Protein AF-M1EMV6-F1 (afdb_monomer)

pLDDT: mean 86.14, std 8.1, range [58.91, 95.31]

Nearest PDB structures (foldseek):
  1xf1-assembly1_A  TM=5.277E-01  e=2.281E+00  Streptococcus pyogenes
  7yzx-assembly1_A  TM=4.892E-01  e=3.507E+00  Streptococcus pyogenes
  8bty-assembly1_A  TM=4.752E-01  e=2.540E+00  Streptococcus agalactiae
  8w04-assembly1_B  TM=3.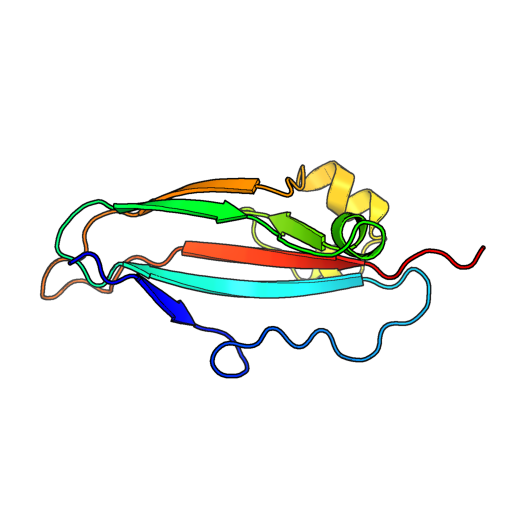575E-01  e=5.390E+00  Bacteroides faecium

Sequence (112 aa):
TPVIEVETEKKDVLDFGDLTYGGWKALPLKLINKTHATVPIRLVINANAIAWRCFTFSKAPIHASLKAAPYADVIAQLAAPSVVNHMMPATYDGQDPEFLIIWVLFHSPKKR

Radius of gyration: 15.52 Å; Cα contacts (8 Å, |Δi|>4): 202; chains: 1; bounding box: 39×29×38 Å

Organism: Mustela putorius furo (NCBI:txid9669)

InterPro domains:
  IPR039103 Centrosomal protein Spd-2/CEP192 [PTHR16029] (1-111)
  IPR054086 Cep192-like, domain 2 [PF22064] (1-111)

Foldseek 3Di:
DWDKDKDFPPVVDDDPDDADAQAKDKGKIKIFGPAQAKDKDKAADDDDPVQLVFKFKFQDDCDPVNNPDRVVVVCVPGVTHRMDIDIQGGDDPPDDTDMGIMMMMGTHHHDD

Structure (mmCIF, N/CA/C/O backbone):
data_AF-M1EMV6-F1
#
_entry.id   AF-M1EMV6-F1
#
loop_
_a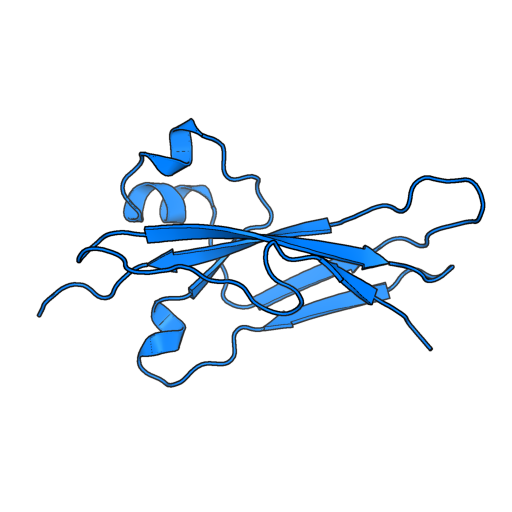tom_site.group_PDB
_atom_site.id
_atom_site.type_symbol
_atom_site.label_atom_id
_atom_site.label_alt_id
_atom_site.label_comp_id
_atom_site.label_asym_id
_atom_site.label_entity_id
_atom_site.label_seq_id
_atom_site.pdbx_PDB_ins_code
_atom_site.Cartn_x
_atom_site.Cartn_y
_atom_site.Cartn_z
_atom_site.occupancy
_atom_site.B_iso_or_equiv
_atom_site.auth_seq_id
_atom_site.auth_comp_id
_atom_site.auth_asym_id
_atom_site.auth_atom_id
_atom_site.pdbx_PDB_model_num
ATOM 1 N N . THR A 1 1 ? -20.930 -3.387 11.049 1.00 67.19 1 THR A N 1
ATOM 2 C CA . THR A 1 1 ? -19.890 -3.929 10.146 1.00 67.19 1 THR A CA 1
ATOM 3 C C . THR A 1 1 ? -18.676 -3.033 10.226 1.00 67.19 1 THR A C 1
ATOM 5 O O . THR A 1 1 ? -18.897 -1.830 10.316 1.00 67.19 1 THR A O 1
ATOM 8 N N . PRO A 1 2 ? -17.435 -3.552 10.261 1.00 84.62 2 PRO A N 1
ATOM 9 C CA . PRO A 1 2 ? -16.268 -2.685 10.226 1.00 84.62 2 PRO A CA 1
ATOM 10 C C . PRO A 1 2 ? -16.222 -1.904 8.903 1.00 84.62 2 PRO A C 1
ATOM 12 O O . PRO A 1 2 ? -16.493 -2.467 7.846 1.00 84.62 2 PRO A O 1
ATOM 15 N N . VAL A 1 3 ? -15.903 -0.614 8.976 1.00 89.62 3 VAL A N 1
ATOM 16 C CA . VAL A 1 3 ? -15.814 0.321 7.853 1.00 89.62 3 VAL A CA 1
ATOM 17 C C . VAL A 1 3 ? -14.418 0.929 7.873 1.00 89.62 3 VAL A C 1
ATOM 19 O O . VAL A 1 3 ? -14.104 1.761 8.724 1.00 89.62 3 VAL A O 1
ATOM 22 N N . ILE A 1 4 ? -13.581 0.478 6.942 1.00 91.69 4 ILE A N 1
ATOM 23 C CA . ILE A 1 4 ? -12.273 1.071 6.678 1.00 91.69 4 ILE A CA 1
ATOM 24 C C . ILE A 1 4 ? -12.389 1.846 5.375 1.00 91.69 4 ILE A C 1
ATOM 26 O O . ILE A 1 4 ? -12.662 1.265 4.326 1.00 91.69 4 ILE A O 1
ATOM 30 N N . GLU A 1 5 ? -12.210 3.155 5.457 1.00 92.94 5 GLU A N 1
ATOM 31 C CA . GLU A 1 5 ? -12.132 4.017 4.287 1.00 92.94 5 GLU A CA 1
ATOM 32 C C . GLU A 1 5 ? -10.706 3.991 3.731 1.00 92.94 5 GLU A C 1
ATOM 34 O O . GLU A 1 5 ? -9.729 3.947 4.485 1.00 92.94 5 GLU A O 1
ATOM 39 N N . VAL A 1 6 ? -10.603 3.986 2.404 1.00 94.38 6 VAL A N 1
ATOM 40 C CA . VAL A 1 6 ? -9.341 3.944 1.670 1.00 94.38 6 VAL A CA 1
ATOM 41 C C . VAL A 1 6 ? -9.249 5.202 0.820 1.00 94.38 6 VAL A C 1
ATOM 43 O O . VAL A 1 6 ? -10.045 5.403 -0.091 1.00 94.38 6 VAL A O 1
ATOM 46 N N . GLU A 1 7 ? -8.268 6.045 1.118 1.00 94.19 7 GLU A N 1
ATOM 47 C CA 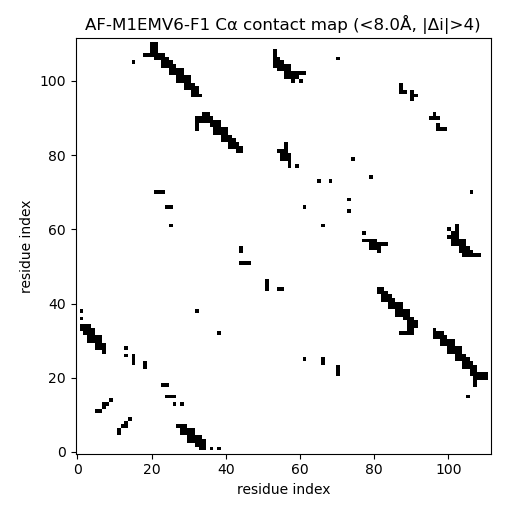. GLU A 1 7 ? -7.980 7.262 0.368 1.00 94.19 7 GLU A CA 1
ATOM 48 C C . GLU A 1 7 ? -6.718 7.075 -0.487 1.00 94.19 7 GLU A C 1
ATOM 50 O O . GLU A 1 7 ? -5.656 6.649 -0.014 1.00 94.19 7 GLU A O 1
ATOM 55 N N . THR A 1 8 ? -6.843 7.434 -1.762 1.00 93.00 8 THR A N 1
ATOM 56 C CA . THR A 1 8 ? -5.798 7.410 -2.794 1.00 93.00 8 THR A CA 1
ATOM 57 C C . THR A 1 8 ? -5.865 8.701 -3.615 1.00 93.00 8 THR A C 1
ATOM 59 O O . THR A 1 8 ? -6.903 9.360 -3.651 1.00 93.00 8 THR A O 1
ATOM 62 N N . GLU A 1 9 ? -4.781 9.072 -4.309 1.00 86.94 9 GLU A N 1
ATOM 63 C CA . GLU A 1 9 ? -4.758 10.285 -5.155 1.00 86.94 9 GLU A CA 1
ATOM 64 C C . GLU A 1 9 ? -5.846 10.269 -6.242 1.00 86.94 9 GLU A C 1
ATOM 66 O O . GLU A 1 9 ? -6.468 11.289 -6.535 1.00 86.94 9 GLU A O 1
ATOM 71 N N . LYS A 1 10 ? -6.090 9.094 -6.831 1.00 89.31 10 LYS A N 1
ATOM 72 C CA . LYS A 1 10 ? -7.216 8.822 -7.727 1.00 89.31 10 LYS A CA 1
ATOM 73 C C . LYS A 1 10 ? -8.111 7.811 -7.036 1.00 89.31 10 LYS A C 1
ATOM 75 O O . LYS A 1 10 ? -7.598 6.789 -6.598 1.00 89.31 10 LYS A O 1
ATOM 80 N N . LYS A 1 11 ? -9.415 8.079 -6.926 1.00 89.38 11 LYS A N 1
ATOM 81 C CA . LYS A 1 11 ? -10.361 7.227 -6.188 1.00 89.38 11 LYS A CA 1
ATOM 82 C C . LYS A 1 11 ? -10.170 5.741 -6.530 1.00 89.38 11 LYS 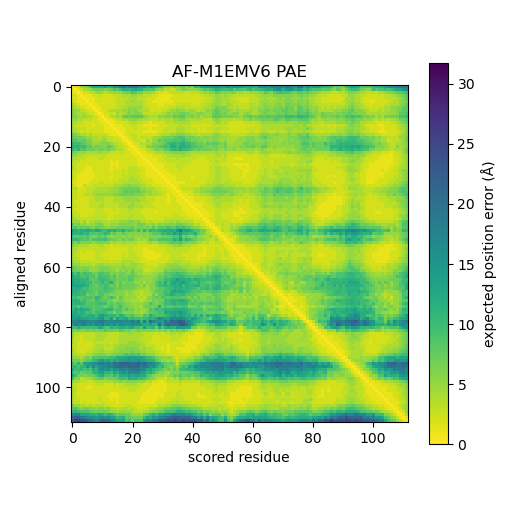A C 1
ATOM 84 O O . LYS A 1 11 ? -10.271 5.365 -7.694 1.00 89.38 11 LYS A O 1
ATOM 89 N N . ASP A 1 12 ? -9.876 4.942 -5.506 1.00 88.44 12 ASP A N 1
ATOM 90 C CA . ASP A 1 12 ? -9.673 3.489 -5.564 1.00 88.44 12 ASP A CA 1
ATOM 91 C C . ASP A 1 12 ? -8.513 3.011 -6.473 1.00 88.44 12 ASP A C 1
ATOM 93 O O . ASP A 1 12 ? -8.411 1.824 -6.782 1.00 88.44 12 ASP A O 1
ATOM 97 N N . VAL A 1 13 ? -7.610 3.907 -6.900 1.00 93.31 13 VAL A N 1
ATOM 98 C CA . VAL A 1 13 ? -6.509 3.603 -7.830 1.00 93.31 13 VAL A CA 1
ATOM 99 C C . VAL A 1 13 ? -5.186 4.232 -7.379 1.00 93.31 13 VAL A C 1
ATOM 101 O O . VAL A 1 13 ? -5.094 5.424 -7.089 1.00 93.31 13 VAL A O 1
ATOM 104 N N . LEU A 1 14 ? -4.118 3.430 -7.415 1.00 94.00 14 LEU A N 1
ATOM 105 C CA . LEU A 1 14 ? -2.734 3.897 -7.317 1.00 94.00 14 LEU A CA 1
ATOM 106 C C . LEU A 1 14 ? -2.084 3.883 -8.701 1.00 94.00 14 LEU A C 1
ATOM 108 O O . LEU A 1 14 ? -1.723 2.828 -9.219 1.00 94.00 14 LEU A O 1
ATOM 112 N N . ASP A 1 15 ? -1.941 5.065 -9.296 1.00 93.56 15 ASP A N 1
ATOM 113 C CA . ASP A 1 15 ? -1.376 5.226 -10.634 1.00 93.56 15 ASP A CA 1
ATOM 114 C C . ASP A 1 15 ? 0.117 5.576 -10.580 1.00 93.56 15 ASP A C 1
ATOM 116 O O . ASP A 1 15 ? 0.540 6.713 -10.322 1.00 93.56 15 ASP A O 1
ATOM 120 N N . PHE A 1 16 ? 0.946 4.568 -10.836 1.00 91.69 16 PHE A N 1
ATOM 121 C CA . PHE A 1 16 ? 2.392 4.742 -10.864 1.00 91.69 16 PHE A CA 1
ATOM 122 C C . PHE A 1 16 ? 2.877 5.477 -12.124 1.00 91.69 16 PHE A C 1
ATOM 124 O O . PHE A 1 16 ? 3.954 6.076 -12.072 1.00 91.69 16 PHE A O 1
ATOM 131 N N . GLY A 1 17 ? 2.055 5.563 -13.173 1.00 91.44 17 GLY A N 1
ATOM 132 C CA . GLY A 1 17 ? 2.418 6.135 -14.465 1.00 91.44 17 GLY A CA 1
ATOM 133 C C . GLY A 1 17 ? 3.535 5.360 -15.165 1.00 91.44 17 GLY A C 1
ATOM 134 O O . GLY A 1 17 ? 3.873 4.234 -14.791 1.00 91.44 17 GLY A O 1
ATOM 135 N N . ASP A 1 18 ? 4.132 5.995 -16.170 1.00 89.50 18 ASP A N 1
ATOM 136 C CA . ASP A 1 18 ? 5.264 5.431 -16.896 1.00 89.50 18 ASP A CA 1
ATOM 137 C C . ASP A 1 18 ? 6.562 5.587 -16.099 1.00 89.50 18 ASP A C 1
ATOM 139 O O . ASP A 1 18 ? 6.935 6.681 -15.669 1.00 89.50 18 ASP A O 1
ATOM 143 N N . LEU A 1 19 ? 7.277 4.477 -15.923 1.00 86.69 19 LEU A N 1
ATOM 144 C CA . LEU A 1 19 ? 8.576 4.437 -15.261 1.00 86.69 19 LEU A CA 1
ATOM 145 C C . LEU A 1 19 ? 9.645 3.945 -16.226 1.00 86.69 19 LEU A C 1
ATOM 147 O O . LEU A 1 19 ? 9.453 2.987 -16.974 1.00 86.69 19 LEU A O 1
ATOM 151 N N . THR A 1 20 ? 10.802 4.598 -16.186 1.00 85.38 20 THR A N 1
ATOM 152 C CA . THR A 1 20 ? 11.983 4.151 -16.921 1.00 85.38 20 THR A CA 1
ATOM 153 C C . THR A 1 20 ? 12.519 2.846 -16.328 1.00 85.38 20 THR A C 1
ATOM 155 O O . THR A 1 20 ? 12.277 2.516 -15.165 1.00 85.38 20 THR A O 1
ATOM 158 N N . TYR A 1 21 ? 13.276 2.083 -17.121 1.00 80.88 21 TYR A N 1
ATOM 159 C CA . TYR A 1 21 ? 13.923 0.860 -16.640 1.00 80.88 21 TYR A CA 1
ATOM 160 C C . TYR A 1 21 ? 14.794 1.137 -15.410 1.00 80.88 21 TYR A C 1
ATOM 162 O O . TYR A 1 21 ? 15.624 2.043 -15.420 1.00 80.88 21 TYR A O 1
ATOM 170 N N . GLY A 1 22 ? 14.618 0.333 -14.357 1.00 78.62 22 GLY A N 1
ATOM 171 C CA . GLY A 1 22 ? 15.302 0.527 -13.072 1.00 78.62 22 GLY A CA 1
ATOM 172 C C . GLY A 1 22 ? 14.767 1.696 -12.235 1.00 78.62 22 GLY A C 1
ATOM 173 O O . GLY A 1 22 ? 15.219 1.883 -11.106 1.00 78.62 22 GLY A O 1
ATOM 174 N N . GLY A 1 23 ? 13.798 2.448 -12.758 1.00 87.06 23 GLY A N 1
ATOM 175 C CA . GLY A 1 23 ? 13.040 3.440 -12.016 1.00 87.06 23 GLY A CA 1
ATOM 176 C C . GLY A 1 23 ? 12.088 2.789 -11.019 1.00 87.06 23 GLY A C 1
ATOM 177 O O . GLY A 1 23 ? 11.676 1.632 -11.152 1.00 87.06 23 GLY A O 1
ATOM 178 N N . TRP A 1 24 ? 11.726 3.560 -10.005 1.00 91.50 24 TRP A N 1
ATOM 179 C CA . TRP A 1 24 ? 10.772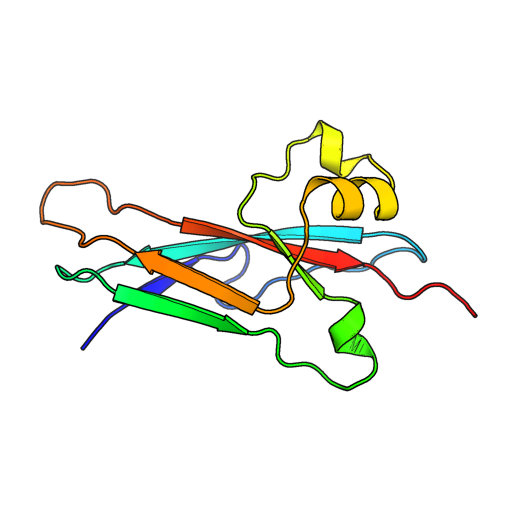 3.162 -8.986 1.00 91.50 24 TRP A CA 1
ATOM 180 C C . TRP A 1 24 ? 9.966 4.380 -8.539 1.00 91.50 24 TRP A C 1
ATOM 182 O O . TRP A 1 24 ? 10.362 5.526 -8.761 1.00 91.50 24 TRP A O 1
ATOM 192 N N . LYS A 1 25 ? 8.818 4.133 -7.920 1.00 92.06 25 LYS A N 1
ATOM 193 C CA . LYS A 1 25 ? 7.942 5.170 -7.375 1.00 92.06 25 LYS A CA 1
ATOM 194 C C . LYS A 1 25 ? 7.214 4.618 -6.161 1.00 92.06 25 LYS A C 1
ATOM 196 O O . LYS A 1 25 ? 6.913 3.429 -6.098 1.00 92.06 25 LYS A O 1
ATOM 201 N N . ALA A 1 26 ? 6.923 5.486 -5.201 1.00 92.69 26 ALA A N 1
ATOM 202 C CA . ALA A 1 26 ? 6.106 5.158 -4.044 1.00 92.69 26 ALA A CA 1
ATOM 203 C C . ALA A 1 26 ? 4.891 6.074 -3.986 1.00 92.69 26 ALA A C 1
ATOM 205 O O . ALA A 1 26 ? 5.027 7.289 -4.148 1.00 92.69 26 ALA A O 1
ATOM 206 N N . LEU A 1 27 ? 3.729 5.486 -3.724 1.00 94.12 27 LEU A N 1
ATOM 207 C CA . LEU A 1 27 ? 2.473 6.203 -3.551 1.00 94.12 27 LEU A CA 1
ATOM 208 C C . LEU A 1 27 ? 1.862 5.864 -2.187 1.00 94.12 27 LEU A C 1
ATOM 210 O O . LEU A 1 27 ? 1.963 4.713 -1.750 1.00 94.12 27 LEU A O 1
ATOM 214 N N . PRO A 1 28 ? 1.258 6.841 -1.495 1.00 94.38 28 PRO A N 1
ATOM 215 C CA . PRO A 1 28 ? 0.618 6.602 -0.213 1.00 94.38 28 PRO A CA 1
ATOM 216 C C . PRO A 1 28 ? -0.762 5.959 -0.405 1.00 94.38 28 PRO A C 1
ATOM 218 O O . PRO A 1 28 ? -1.554 6.383 -1.244 1.00 94.38 28 PRO A O 1
ATOM 221 N N . LEU A 1 29 ? -1.057 4.961 0.420 1.00 94.94 29 LEU A N 1
ATOM 222 C CA . LEU A 1 29 ? -2.381 4.396 0.644 1.00 94.94 29 LEU A CA 1
ATOM 223 C C . LEU A 1 29 ? -2.801 4.780 2.062 1.00 94.94 29 LEU A C 1
ATOM 225 O O . LEU A 1 29 ? -2.228 4.275 3.034 1.00 94.94 29 LEU A O 1
ATOM 229 N N . LYS A 1 30 ? -3.760 5.697 2.189 1.00 94.94 30 LYS A N 1
ATOM 230 C CA . LYS A 1 30 ? -4.245 6.148 3.494 1.00 94.94 30 LYS A CA 1
ATOM 231 C C . LYS A 1 30 ? -5.481 5.343 3.875 1.00 94.94 30 LYS A C 1
ATOM 233 O O . LYS A 1 30 ? -6.439 5.260 3.116 1.00 94.94 30 LYS A O 1
ATOM 238 N N . LEU A 1 31 ? -5.436 4.729 5.049 1.00 94.81 31 LEU A N 1
ATOM 239 C CA . LEU A 1 31 ? -6.517 3.935 5.616 1.00 94.81 31 LEU A CA 1
ATOM 240 C C . LEU A 1 31 ? -7.077 4.664 6.826 1.00 94.81 31 LEU A C 1
ATOM 242 O O . LEU A 1 31 ? -6.311 5.109 7.683 1.00 94.81 31 LEU A O 1
ATOM 246 N N . ILE A 1 32 ? -8.398 4.747 6.917 1.00 93.31 32 ILE A N 1
ATOM 247 C CA . ILE A 1 32 ? -9.092 5.425 8.010 1.00 93.31 32 ILE A CA 1
ATOM 248 C C . ILE A 1 32 ? -10.096 4.458 8.620 1.00 93.31 32 ILE A C 1
ATOM 250 O O . ILE A 1 32 ? -10.969 3.935 7.928 1.00 93.31 32 ILE A O 1
ATOM 254 N N . ASN A 1 33 ? -9.990 4.221 9.926 1.00 92.56 33 ASN A N 1
ATOM 255 C CA . ASN A 1 33 ? -10.971 3.409 10.629 1.00 92.56 33 ASN A CA 1
ATOM 256 C C . ASN A 1 33 ? -12.170 4.280 11.015 1.00 92.56 33 ASN A C 1
ATOM 258 O O . ASN A 1 33 ? -12.093 5.054 11.962 1.00 92.56 33 ASN A O 1
ATOM 262 N N . LYS A 1 34 ? -13.292 4.150 10.304 1.00 89.75 34 LYS A N 1
ATOM 263 C CA . LYS A 1 34 ? -14.537 4.885 10.601 1.00 89.75 34 LYS A CA 1
ATOM 264 C C . LYS A 1 34 ? -15.423 4.160 11.620 1.00 89.75 34 LYS A C 1
ATOM 266 O O . LYS A 1 34 ? -16.614 4.433 11.715 1.00 89.75 34 LYS A O 1
ATOM 271 N N . THR A 1 35 ? -14.869 3.197 12.351 1.00 88.06 35 THR A N 1
ATOM 272 C CA . THR A 1 35 ? -15.607 2.415 13.346 1.00 88.06 35 THR A CA 1
ATOM 273 C C . THR A 1 35 ? -15.206 2.814 14.752 1.00 88.06 35 THR A C 1
ATOM 275 O O . THR A 1 35 ? -14.059 3.174 15.007 1.00 88.06 35 THR A O 1
ATOM 278 N N . HIS A 1 36 ? -16.138 2.650 15.689 1.00 90.06 36 HIS A N 1
ATOM 279 C CA . HIS A 1 36 ? -15.894 2.864 17.118 1.00 90.06 36 HIS A CA 1
ATOM 280 C C . HIS A 1 36 ? -15.263 1.625 17.781 1.00 90.06 36 HIS A C 1
ATOM 282 O O . HIS A 1 36 ? -15.448 1.379 18.970 1.00 90.06 36 HIS A O 1
ATOM 288 N N . ALA A 1 37 ? -14.550 0.803 17.007 1.00 91.06 37 ALA A N 1
ATOM 289 C CA . ALA A 1 37 ? -13.886 -0.404 17.477 1.00 91.06 37 ALA A CA 1
ATOM 290 C C . ALA A 1 37 ? -12.482 -0.512 16.879 1.00 91.06 37 ALA A C 1
ATOM 292 O O . ALA A 1 37 ? -12.224 -0.058 15.768 1.00 91.06 37 ALA A O 1
ATOM 293 N N . THR A 1 38 ? -11.570 -1.152 17.606 1.00 92.31 38 THR A N 1
ATOM 294 C CA . THR A 1 38 ? -10.245 -1.483 17.079 1.00 92.31 38 THR A CA 1
ATOM 295 C C . THR A 1 38 ? -10.378 -2.571 16.011 1.00 92.31 38 THR A C 1
ATOM 297 O O . THR A 1 38 ? -10.952 -3.630 16.274 1.00 92.31 38 THR A O 1
ATOM 300 N N . VAL A 1 39 ? -9.827 -2.337 14.817 1.00 93.00 39 VAL A N 1
ATOM 301 C CA . VAL A 1 39 ? -9.935 -3.249 13.668 1.00 93.00 39 VAL A CA 1
ATOM 302 C C . VAL A 1 39 ? -8.561 -3.822 13.295 1.00 93.00 39 VAL A C 1
ATOM 304 O O . VAL A 1 39 ? -7.658 -3.061 12.935 1.00 93.00 39 VAL A O 1
ATOM 307 N N . PRO A 1 40 ? -8.368 -5.155 13.329 1.00 94.62 40 PRO A N 1
ATOM 308 C CA . PRO A 1 40 ? -7.196 -5.783 12.732 1.00 94.62 40 PRO A CA 1
ATOM 309 C C . PRO A 1 40 ? -7.296 -5.729 11.204 1.00 94.62 40 PRO A C 1
ATOM 311 O O . PRO A 1 40 ? -8.275 -6.199 10.624 1.00 94.62 40 PRO A O 1
ATOM 314 N N . ILE A 1 41 ? -6.264 -5.211 10.543 1.00 94.12 41 ILE A N 1
ATOM 315 C CA . ILE A 1 41 ? -6.166 -5.200 9.082 1.00 94.12 41 ILE A CA 1
ATOM 316 C C . ILE A 1 41 ? -4.958 -6.001 8.598 1.00 94.12 41 ILE A C 1
ATOM 318 O O . ILE A 1 41 ? -3.884 -5.998 9.209 1.00 94.12 41 ILE A O 1
ATOM 322 N N . ARG A 1 42 ? -5.138 -6.656 7.448 1.00 95.31 42 ARG A N 1
ATOM 323 C CA . ARG A 1 42 ? -4.075 -7.324 6.698 1.00 95.31 42 ARG A CA 1
ATOM 324 C C . ARG A 1 42 ? -4.119 -6.875 5.243 1.00 95.31 42 ARG A C 1
ATOM 326 O O . ARG A 1 42 ? -5.094 -7.134 4.547 1.00 95.31 42 ARG A O 1
ATOM 333 N N . LEU A 1 43 ? -3.045 -6.243 4.785 1.00 94.75 43 LEU A N 1
ATOM 334 C CA . LEU A 1 43 ? -2.847 -5.872 3.388 1.00 94.75 43 LEU A CA 1
ATOM 335 C C . LEU A 1 43 ? -2.012 -6.942 2.693 1.00 94.75 43 LEU A C 1
ATOM 337 O O . LEU A 1 43 ? -0.995 -7.390 3.230 1.00 94.75 43 LEU A O 1
ATOM 341 N N . VAL A 1 44 ? -2.437 -7.341 1.497 1.00 93.62 44 VAL A N 1
ATOM 342 C CA . VAL A 1 44 ? -1.775 -8.361 0.680 1.00 93.62 44 VAL A CA 1
ATOM 343 C C . VAL A 1 44 ? -1.707 -7.857 -0.753 1.00 93.62 44 VAL A C 1
ATOM 345 O O . VAL A 1 44 ? -2.732 -7.502 -1.331 1.00 93.62 44 VAL A O 1
ATOM 348 N N . ILE A 1 45 ? -0.511 -7.850 -1.336 1.00 91.44 45 ILE A N 1
ATOM 349 C CA . ILE A 1 45 ? -0.356 -7.636 -2.777 1.00 91.44 45 ILE A CA 1
ATOM 350 C C . ILE A 1 45 ? -0.732 -8.934 -3.487 1.00 91.44 45 ILE A C 1
ATOM 352 O O . ILE A 1 45 ? -0.102 -9.969 -3.269 1.00 91.44 45 ILE A O 1
ATOM 356 N N . ASN A 1 46 ? -1.738 -8.865 -4.355 1.00 89.88 46 ASN A N 1
ATOM 357 C CA . ASN A 1 46 ? -2.098 -9.948 -5.258 1.00 89.88 46 ASN A CA 1
ATOM 358 C C . ASN A 1 46 ? -1.826 -9.509 -6.700 1.00 89.88 46 ASN A C 1
ATOM 360 O O . ASN A 1 46 ? -2.457 -8.584 -7.207 1.00 89.88 46 ASN A O 1
ATOM 364 N N . ALA A 1 47 ? -0.855 -10.154 -7.335 1.00 85.38 47 ALA A N 1
ATOM 365 C CA . ALA A 1 47 ? -0.443 -9.888 -8.703 1.00 85.38 47 ALA A CA 1
ATOM 366 C C . ALA A 1 47 ? 0.044 -11.190 -9.351 1.00 85.38 47 ALA A C 1
ATOM 368 O O . ALA A 1 47 ? 0.329 -12.175 -8.669 1.00 85.38 47 ALA A O 1
ATOM 369 N N . ASN A 1 48 ? 0.169 -11.197 -10.679 1.00 85.44 48 ASN A N 1
ATOM 370 C CA . ASN A 1 48 ? 0.705 -12.357 -11.391 1.00 85.44 48 ASN A CA 1
ATOM 371 C C . ASN A 1 48 ? 2.173 -12.654 -10.999 1.00 85.44 48 ASN A C 1
ATOM 373 O O . ASN A 1 48 ? 2.877 -11.806 -10.444 1.00 85.44 48 ASN A O 1
ATOM 377 N N . ALA A 1 49 ? 2.651 -13.861 -11.334 1.00 71.12 49 ALA A N 1
ATOM 378 C CA . ALA A 1 49 ? 3.969 -14.383 -10.944 1.00 71.12 49 ALA A CA 1
ATOM 379 C C . ALA A 1 49 ? 5.177 -13.540 -11.414 1.00 71.12 49 ALA A C 1
ATOM 381 O O . ALA A 1 49 ? 6.282 -13.722 -10.900 1.00 71.12 49 ALA A O 1
ATOM 382 N N . ILE A 1 50 ? 4.977 -12.609 -12.349 1.00 76.50 50 ILE A N 1
ATOM 383 C CA . ILE A 1 50 ? 6.020 -11.710 -12.855 1.00 76.50 50 ILE A CA 1
ATOM 384 C C . ILE A 1 50 ? 5.951 -10.359 -12.132 1.00 76.50 50 ILE A C 1
ATOM 386 O O . ILE A 1 50 ? 6.973 -9.861 -11.665 1.00 76.50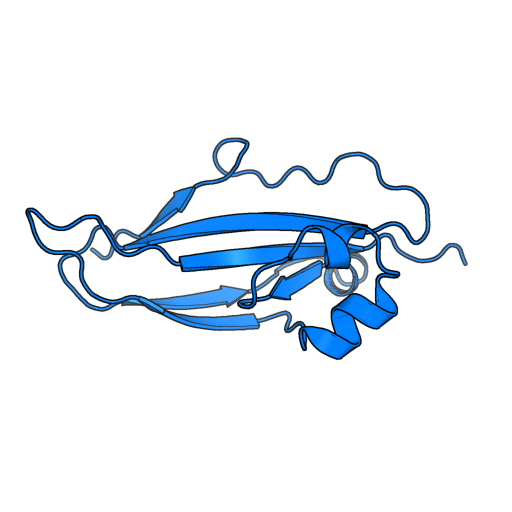 50 ILE A O 1
ATOM 390 N N . ALA A 1 51 ? 4.751 -9.795 -11.989 1.00 81.50 51 ALA A N 1
ATOM 391 C CA . ALA A 1 51 ? 4.527 -8.466 -11.435 1.00 81.50 51 ALA A CA 1
ATOM 392 C C . ALA A 1 51 ? 4.585 -8.415 -9.902 1.00 81.50 51 ALA A C 1
ATOM 394 O O . ALA A 1 51 ? 4.913 -7.365 -9.362 1.00 81.50 51 ALA A O 1
ATOM 395 N N . TRP A 1 52 ? 4.322 -9.511 -9.173 1.00 78.88 52 TRP A N 1
ATOM 396 C CA . TRP A 1 52 ? 4.349 -9.479 -7.696 1.00 78.88 52 TRP A CA 1
ATOM 397 C C . TRP A 1 52 ? 5.699 -9.030 -7.131 1.00 78.88 52 TRP A C 1
ATOM 399 O O . TRP A 1 52 ? 5.742 -8.370 -6.099 1.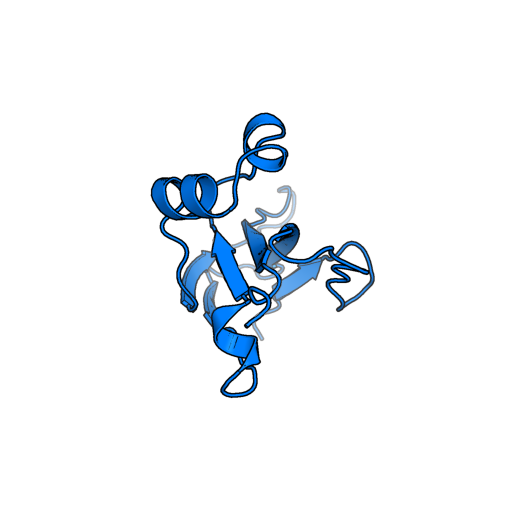00 78.88 52 TRP A O 1
ATOM 409 N N . ARG A 1 53 ? 6.801 -9.340 -7.829 1.00 83.69 53 ARG A N 1
ATOM 410 C CA . ARG A 1 53 ? 8.147 -8.921 -7.418 1.00 83.69 53 ARG A CA 1
ATOM 411 C C . ARG A 1 53 ? 8.364 -7.425 -7.551 1.00 83.69 53 ARG A C 1
ATOM 413 O O . ARG A 1 53 ? 9.304 -6.936 -6.943 1.00 83.69 53 ARG A O 1
ATOM 420 N N . CYS A 1 54 ? 7.543 -6.729 -8.335 1.00 89.12 54 CYS A N 1
ATOM 421 C CA . CYS A 1 54 ? 7.645 -5.296 -8.584 1.00 89.12 54 CYS A CA 1
ATOM 422 C C . CYS A 1 54 ? 7.024 -4.448 -7.478 1.00 89.12 54 CYS A C 1
ATOM 424 O O . CYS A 1 54 ? 7.287 -3.253 -7.455 1.00 89.12 54 CYS A O 1
ATOM 426 N N . PHE A 1 55 ? 6.221 -5.028 -6.581 1.00 91.31 55 PHE A N 1
ATOM 427 C CA . PHE A 1 55 ? 5.493 -4.274 -5.565 1.00 91.31 55 PHE A CA 1
ATOM 428 C C . PHE A 1 55 ? 5.888 -4.678 -4.147 1.00 91.31 55 PHE A C 1
ATOM 430 O O . PHE A 1 55 ? 5.995 -5.862 -3.823 1.00 91.31 55 PHE A O 1
ATOM 437 N N . THR A 1 56 ? 6.030 -3.684 -3.275 1.00 92.19 56 THR A N 1
ATOM 438 C CA . THR A 1 56 ? 6.296 -3.887 -1.846 1.00 92.19 56 THR A CA 1
ATOM 439 C C . THR A 1 56 ? 5.594 -2.822 -1.008 1.00 92.19 56 THR A C 1
ATOM 441 O O . THR A 1 56 ? 5.373 -1.710 -1.485 1.00 92.19 56 THR A O 1
ATOM 444 N N . PHE A 1 57 ? 5.284 -3.121 0.251 1.00 93.56 57 PHE A N 1
ATOM 445 C CA . PHE A 1 57 ? 4.755 -2.136 1.195 1.00 93.56 57 PHE A CA 1
ATOM 446 C C . PHE A 1 57 ? 5.854 -1.521 2.070 1.00 93.56 57 PHE A C 1
ATOM 448 O O . PHE A 1 57 ? 6.869 -2.158 2.337 1.00 93.56 57 PHE A O 1
ATOM 455 N N . SER A 1 58 ? 5.611 -0.319 2.594 1.00 92.06 58 SER A N 1
ATOM 456 C CA . SER A 1 58 ? 6.365 0.266 3.707 1.00 92.06 58 SER A CA 1
ATOM 457 C C . SER A 1 58 ? 5.423 0.971 4.681 1.00 92.06 58 SER A C 1
ATOM 459 O O . SER A 1 58 ? 4.573 1.761 4.274 1.00 92.06 58 SER A O 1
ATOM 461 N N . LYS A 1 59 ? 5.595 0.710 5.982 1.00 90.19 59 LYS A N 1
ATOM 462 C CA . LYS A 1 59 ? 4.968 1.508 7.053 1.00 90.19 59 LYS A CA 1
ATOM 463 C C . LYS A 1 59 ? 5.746 2.788 7.339 1.00 90.19 59 LYS A C 1
ATOM 465 O O . LYS A 1 59 ? 5.172 3.763 7.808 1.00 90.19 59 LYS A O 1
ATOM 470 N N . ALA A 1 60 ? 7.055 2.765 7.098 1.00 88.38 60 ALA A N 1
ATOM 471 C CA . ALA A 1 60 ? 7.898 3.922 7.318 1.00 88.38 60 ALA A CA 1
ATOM 472 C C . ALA A 1 60 ? 7.642 4.969 6.220 1.00 88.38 60 ALA A C 1
ATOM 474 O O . ALA A 1 60 ? 7.465 4.598 5.049 1.00 88.38 60 ALA A O 1
ATOM 475 N N . PRO A 1 61 ? 7.605 6.261 6.584 1.00 85.69 61 PRO A N 1
ATOM 476 C CA . PRO A 1 61 ? 7.377 7.336 5.636 1.00 85.69 61 PRO A CA 1
ATOM 477 C C . PRO A 1 61 ? 8.488 7.411 4.585 1.00 85.69 61 PRO A C 1
ATOM 479 O O . PRO A 1 61 ? 9.673 7.302 4.894 1.00 85.69 61 PRO A O 1
ATOM 482 N N . ILE A 1 62 ? 8.103 7.650 3.330 1.00 85.56 62 ILE A N 1
ATOM 483 C CA . ILE A 1 62 ? 9.058 7.895 2.244 1.00 85.56 62 ILE A CA 1
ATOM 484 C C . ILE A 1 62 ? 9.385 9.387 2.206 1.00 85.56 62 ILE A C 1
ATOM 486 O O . ILE A 1 62 ? 8.666 10.193 1.608 1.00 85.56 62 ILE A O 1
ATOM 490 N N . HIS A 1 63 ? 10.484 9.760 2.858 1.00 83.00 63 HIS A N 1
ATOM 491 C CA . HIS A 1 63 ? 10.991 11.130 2.837 1.00 83.00 63 HIS A CA 1
ATOM 492 C C . HIS A 1 63 ? 11.461 11.543 1.435 1.00 83.00 63 HIS A C 1
ATOM 494 O O . HIS A 1 63 ? 11.840 10.710 0.612 1.00 83.00 63 HIS A O 1
ATOM 500 N N . ALA A 1 64 ? 11.474 12.850 1.159 1.00 78.50 64 ALA A N 1
ATOM 501 C CA . ALA A 1 64 ? 11.893 13.378 -0.142 1.00 78.50 64 ALA A CA 1
ATOM 502 C C . ALA A 1 64 ? 13.325 12.958 -0.526 1.00 78.50 64 ALA A C 1
ATOM 504 O O . ALA A 1 64 ? 13.580 12.666 -1.690 1.00 78.50 64 ALA A O 1
ATOM 505 N N . SER A 1 65 ? 14.229 12.850 0.453 1.00 77.31 65 SER A N 1
ATOM 506 C CA . SER A 1 65 ? 15.598 12.354 0.259 1.00 77.31 65 SER A CA 1
ATOM 507 C C . SER A 1 65 ? 15.639 10.910 -0.246 1.00 77.31 65 SER A C 1
ATOM 509 O O . SER A 1 65 ? 16.429 10.589 -1.129 1.00 77.31 65 SER A O 1
ATOM 511 N N . LEU A 1 66 ? 14.749 10.051 0.262 1.00 79.94 66 LEU A N 1
ATOM 512 C CA . LEU A 1 66 ? 14.641 8.658 -0.168 1.00 79.94 66 LEU A CA 1
ATOM 513 C C . LEU A 1 66 ? 14.105 8.544 -1.592 1.00 79.94 66 LEU A C 1
ATOM 515 O O . LEU A 1 66 ? 14.501 7.619 -2.282 1.00 79.94 66 LEU A O 1
ATOM 519 N N . LYS A 1 67 ? 13.267 9.479 -2.065 1.00 74.88 67 LYS A N 1
ATOM 520 C CA . LYS A 1 67 ? 12.702 9.446 -3.431 1.00 74.88 67 LYS A CA 1
ATOM 521 C C . LYS A 1 67 ? 13.750 9.574 -4.539 1.00 74.88 67 LYS A C 1
ATOM 523 O O . LYS A 1 67 ? 13.509 9.102 -5.642 1.00 74.88 67 LYS A O 1
ATOM 528 N N . ALA A 1 68 ? 14.889 10.205 -4.254 1.00 78.56 68 ALA A N 1
ATOM 529 C CA . ALA A 1 68 ? 15.995 10.340 -5.202 1.00 78.56 68 ALA A CA 1
ATOM 530 C C . ALA A 1 68 ? 17.009 9.184 -5.118 1.00 78.56 68 ALA A C 1
ATOM 532 O O . ALA A 1 68 ? 17.898 9.087 -5.963 1.00 78.56 68 ALA A O 1
ATOM 533 N N . ALA A 1 69 ? 16.898 8.320 -4.104 1.00 82.31 69 ALA A N 1
ATOM 534 C CA . ALA A 1 69 ? 17.835 7.228 -3.893 1.00 82.31 69 ALA A CA 1
ATOM 535 C C . ALA A 1 69 ? 17.583 6.061 -4.872 1.00 82.31 69 ALA A C 1
ATOM 537 O O . ALA A 1 69 ? 16.444 5.826 -5.295 1.00 82.31 69 ALA A O 1
ATOM 538 N N . PRO A 1 70 ? 18.624 5.283 -5.219 1.00 82.12 70 PRO A N 1
ATOM 539 C CA . PRO A 1 70 ? 18.461 4.007 -5.904 1.00 82.12 70 PRO A CA 1
ATOM 540 C C . PRO A 1 70 ? 17.512 3.071 -5.144 1.00 82.12 70 PRO A C 1
ATOM 542 O O . PRO A 1 70 ? 17.576 2.959 -3.921 1.00 82.12 70 PRO A O 1
ATOM 545 N N . TYR A 1 71 ? 16.670 2.325 -5.869 1.00 80.62 71 TYR A N 1
ATOM 546 C CA . TYR A 1 71 ? 15.689 1.414 -5.258 1.00 80.62 71 TYR A CA 1
ATOM 547 C C . TYR A 1 71 ? 16.318 0.393 -4.289 1.00 80.62 71 TYR A C 1
ATOM 549 O O . TYR A 1 71 ? 15.717 0.042 -3.277 1.00 80.62 71 TYR A O 1
ATOM 557 N N . ALA A 1 72 ? 17.543 -0.067 -4.570 1.00 79.31 72 ALA A N 1
ATOM 558 C CA . ALA A 1 72 ? 18.260 -1.004 -3.704 1.00 79.31 72 ALA A CA 1
ATOM 559 C C . ALA A 1 72 ? 18.490 -0.437 -2.291 1.00 79.31 72 ALA A C 1
ATOM 561 O O . ALA A 1 72 ? 18.273 -1.144 -1.306 1.00 79.31 72 ALA A O 1
ATOM 562 N N . ASP A 1 73 ? 18.843 0.846 -2.195 1.00 79.81 73 ASP A N 1
ATOM 563 C CA . ASP A 1 73 ? 19.105 1.524 -0.923 1.00 79.81 73 ASP A CA 1
ATOM 564 C C . ASP A 1 73 ? 17.804 1.764 -0.152 1.00 79.81 73 ASP A C 1
ATOM 566 O O . ASP A 1 73 ? 17.764 1.658 1.074 1.00 79.81 73 ASP A O 1
ATOM 570 N N . VAL A 1 74 ? 16.716 2.021 -0.884 1.00 79.56 74 VAL A N 1
ATOM 571 C CA . VAL A 1 74 ? 15.364 2.178 -0.335 1.00 79.56 74 VAL A CA 1
ATOM 572 C C . VAL A 1 74 ? 14.878 0.873 0.298 1.00 79.56 74 VAL A C 1
ATOM 574 O O . VAL A 1 74 ? 14.371 0.880 1.419 1.00 79.56 74 VAL A O 1
ATOM 577 N N . ILE A 1 75 ? 15.074 -0.268 -0.368 1.00 79.06 75 ILE A N 1
ATOM 578 C CA . ILE A 1 75 ? 14.652 -1.572 0.164 1.0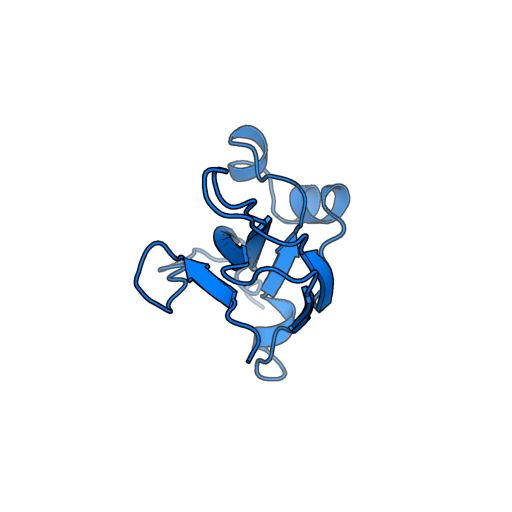0 79.06 75 ILE A CA 1
ATOM 579 C C . ILE A 1 75 ? 15.513 -2.026 1.338 1.00 79.06 75 ILE A C 1
ATOM 581 O O . ILE A 1 75 ? 14.967 -2.560 2.307 1.00 79.06 75 ILE A O 1
ATOM 585 N N . ALA A 1 76 ? 16.824 -1.778 1.286 1.00 75.50 76 ALA A N 1
ATOM 586 C CA . ALA A 1 76 ? 17.726 -2.080 2.393 1.00 75.50 76 ALA A CA 1
ATOM 587 C C . ALA A 1 76 ? 17.323 -1.351 3.688 1.00 75.50 76 ALA A C 1
ATOM 589 O O . ALA A 1 76 ? 17.466 -1.909 4.773 1.00 75.50 76 ALA A O 1
ATOM 590 N N . GLN A 1 77 ? 16.780 -0.134 3.572 1.00 69.62 77 GLN A N 1
ATOM 591 C CA . GLN A 1 77 ? 16.372 0.684 4.716 1.00 69.62 77 GLN A CA 1
ATOM 592 C C . GLN A 1 77 ? 14.943 0.410 5.201 1.00 69.62 77 GLN A C 1
ATOM 594 O O . GLN A 1 77 ? 14.683 0.494 6.399 1.00 69.62 77 GLN A O 1
ATOM 599 N N . LEU A 1 78 ? 14.006 0.100 4.298 1.00 70.88 78 LEU A N 1
ATOM 600 C CA . LEU A 1 78 ? 12.580 0.029 4.641 1.00 70.88 78 LEU A CA 1
ATOM 601 C C . LEU A 1 78 ? 12.081 -1.372 5.001 1.00 70.88 78 LEU A C 1
ATOM 603 O O . LEU A 1 78 ? 10.959 -1.467 5.494 1.00 70.88 78 LEU A O 1
ATOM 607 N N . ALA A 1 79 ? 12.876 -2.425 4.753 1.00 65.00 79 ALA A N 1
ATOM 608 C CA . ALA A 1 79 ? 12.488 -3.831 4.905 1.00 65.00 79 ALA A CA 1
ATOM 609 C C . ALA A 1 79 ? 11.079 -4.070 4.341 1.00 65.00 79 ALA A C 1
ATOM 611 O O . ALA A 1 79 ? 10.115 -4.117 5.091 1.00 65.00 79 ALA A O 1
ATOM 612 N N . ALA A 1 80 ? 10.944 -4.141 3.014 1.00 69.25 80 ALA A N 1
ATOM 613 C CA . ALA A 1 80 ? 9.657 -3.959 2.346 1.00 69.25 80 ALA A CA 1
ATOM 614 C C . ALA A 1 80 ? 8.895 -5.288 2.120 1.00 69.25 80 ALA A C 1
ATOM 616 O O . ALA A 1 80 ? 9.189 -6.010 1.162 1.00 69.25 80 ALA A O 1
ATOM 617 N N . PRO A 1 81 ? 7.920 -5.661 2.977 1.00 80.25 81 PRO A N 1
ATOM 618 C CA . PRO A 1 81 ? 7.190 -6.913 2.828 1.00 80.25 81 PRO A CA 1
ATOM 619 C C . PRO A 1 81 ? 6.113 -6.816 1.739 1.00 80.25 81 PRO A C 1
ATOM 621 O O . PRO A 1 81 ? 5.584 -5.745 1.445 1.00 80.25 81 PRO A O 1
ATOM 624 N N . SER A 1 82 ? 5.689 -7.965 1.208 1.00 83.00 82 SER A N 1
ATOM 625 C CA . SER A 1 82 ? 4.493 -8.061 0.349 1.00 83.00 82 SER A CA 1
ATOM 626 C C . SER A 1 82 ? 3.181 -8.189 1.142 1.00 83.00 82 SER A C 1
ATOM 628 O O . SER A 1 82 ? 2.094 -8.166 0.564 1.00 83.00 82 SER A O 1
ATOM 630 N N . VAL A 1 83 ? 3.278 -8.344 2.469 1.00 89.81 83 VAL A N 1
ATOM 631 C CA . VAL A 1 83 ? 2.149 -8.482 3.398 1.00 89.81 83 VAL A CA 1
ATOM 632 C C . VAL A 1 83 ? 2.369 -7.575 4.602 1.00 89.81 83 VAL A C 1
ATOM 634 O O . VAL A 1 83 ? 3.436 -7.596 5.212 1.00 89.81 83 VAL A O 1
ATOM 637 N N . VAL A 1 84 ? 1.345 -6.819 4.984 1.00 93.25 84 VAL A N 1
ATOM 638 C CA . VAL A 1 84 ? 1.373 -5.952 6.167 1.00 93.25 84 VAL A CA 1
ATOM 639 C C . VAL A 1 84 ? 0.205 -6.295 7.079 1.00 93.25 84 VAL A C 1
ATOM 641 O O . VAL A 1 84 ? -0.930 -6.333 6.627 1.00 93.25 84 VAL A O 1
ATOM 644 N N . ASN A 1 85 ? 0.480 -6.493 8.369 1.00 94.31 85 ASN A N 1
ATOM 645 C CA . ASN A 1 85 ? -0.542 -6.570 9.415 1.00 94.31 85 ASN A CA 1
ATOM 646 C C . ASN A 1 85 ? -0.476 -5.315 10.291 1.00 94.31 85 ASN A C 1
ATOM 648 O O . ASN A 1 85 ? 0.625 -4.839 10.604 1.00 94.31 85 ASN A O 1
ATOM 652 N N . HIS A 1 86 ? -1.623 -4.779 10.694 1.00 93.56 86 HIS A N 1
ATOM 653 C CA . HIS A 1 86 ? -1.700 -3.623 11.587 1.00 93.56 86 HIS A CA 1
ATOM 654 C C . HIS A 1 86 ? -3.016 -3.618 12.376 1.00 93.56 86 HIS A C 1
ATOM 656 O O . HIS A 1 86 ? -4.035 -4.087 11.879 1.00 93.56 86 HIS A O 1
ATOM 662 N N . MET A 1 87 ? -2.986 -3.091 13.599 1.00 93.75 87 MET A N 1
ATOM 663 C CA . MET A 1 87 ? -4.174 -2.884 14.427 1.00 93.75 87 MET A CA 1
ATOM 664 C C . MET A 1 87 ? -4.564 -1.415 14.330 1.00 93.75 87 MET A C 1
ATOM 666 O O . MET A 1 87 ? -3.836 -0.575 14.847 1.00 93.75 87 MET A O 1
ATOM 670 N N . MET A 1 88 ? -5.678 -1.108 13.669 1.00 93.12 88 MET A N 1
ATOM 671 C CA . MET A 1 88 ? -6.185 0.261 13.613 1.00 93.12 88 MET A CA 1
ATOM 672 C C . MET A 1 88 ? -7.025 0.547 14.864 1.00 93.12 88 MET A C 1
ATOM 674 O O . MET A 1 88 ? -7.971 -0.206 15.118 1.00 93.12 88 MET A O 1
ATOM 678 N N . PRO A 1 89 ? -6.711 1.588 15.648 1.00 91.00 89 PRO A N 1
ATOM 679 C CA . PRO A 1 89 ? -7.482 1.943 16.835 1.00 91.00 89 PRO A CA 1
ATOM 680 C C . PRO A 1 89 ? -8.882 2.440 16.467 1.00 91.00 89 PRO A C 1
ATOM 682 O O . PRO A 1 89 ? -9.149 2.802 15.320 1.00 91.00 89 PRO A O 1
ATOM 685 N N . ALA A 1 90 ? -9.792 2.396 17.438 1.00 88.56 90 ALA A N 1
ATOM 686 C CA . ALA A 1 90 ? -11.144 2.923 17.296 1.00 88.56 90 ALA A CA 1
ATOM 687 C C . ALA A 1 90 ? -11.130 4.444 17.089 1.00 88.56 90 ALA A C 1
ATOM 689 O O . ALA A 1 90 ? -10.363 5.146 17.746 1.00 88.56 90 ALA A O 1
ATOM 690 N N . THR A 1 91 ? -12.032 4.941 16.247 1.00 84.00 91 THR A N 1
ATOM 691 C CA . THR A 1 91 ? -12.332 6.374 16.149 1.00 84.00 91 THR A CA 1
ATOM 692 C C . THR A 1 91 ? -13.574 6.672 16.978 1.00 84.00 91 THR A C 1
ATOM 694 O O . THR A 1 91 ? -14.571 5.964 16.846 1.00 84.00 91 THR A O 1
ATOM 697 N N . TYR A 1 92 ? -13.532 7.714 17.807 1.00 80.94 92 TYR A N 1
ATOM 698 C CA . TYR A 1 92 ? -14.676 8.181 18.595 1.00 80.94 92 TYR A CA 1
ATOM 699 C C . TYR A 1 92 ? -15.174 9.544 18.101 1.00 80.94 92 TYR A C 1
ATOM 701 O O . TYR A 1 92 ? -14.406 10.335 17.550 1.00 80.94 92 TYR A O 1
ATOM 709 N N . ASP A 1 93 ? -16.457 9.828 18.328 1.00 76.06 93 ASP A N 1
ATOM 710 C CA . ASP A 1 93 ? -17.084 11.092 17.939 1.00 76.06 93 ASP A CA 1
ATOM 711 C C . ASP A 1 93 ? -16.354 12.298 18.557 1.00 76.06 93 ASP A C 1
ATOM 713 O O . ASP A 1 93 ? -16.115 12.356 19.764 1.00 76.06 93 ASP A O 1
ATOM 717 N N . GLY A 1 94 ? -16.002 13.277 17.718 1.00 73.25 94 GLY A N 1
ATOM 718 C CA . GLY A 1 94 ? -15.312 14.506 18.129 1.00 73.25 94 GLY A CA 1
ATOM 719 C C . GLY A 1 94 ? -13.780 14.432 18.141 1.00 73.25 94 GLY A C 1
ATOM 720 O O . GLY A 1 94 ? -13.145 15.453 18.402 1.00 73.25 94 GLY A O 1
ATOM 721 N N . GLN A 1 95 ? -13.180 13.277 17.834 1.00 74.50 95 GLN A N 1
ATOM 722 C CA . GLN A 1 95 ? -11.746 13.162 17.548 1.00 74.50 95 GLN A CA 1
ATOM 723 C C . GLN A 1 95 ? -11.490 13.157 16.040 1.00 74.50 95 GLN A C 1
ATOM 725 O O . GLN A 1 95 ? -12.276 12.604 15.267 1.00 74.50 95 GLN A O 1
ATOM 730 N N . ASP A 1 96 ? -10.358 13.731 15.624 1.00 75.31 96 ASP A N 1
ATOM 731 C CA . ASP A 1 96 ? -9.854 13.490 14.276 1.00 75.31 96 ASP A CA 1
ATOM 732 C C . ASP A 1 96 ? -9.585 11.985 14.121 1.00 75.31 96 ASP A C 1
ATOM 734 O O . ASP A 1 96 ? -8.905 11.398 14.969 1.00 75.31 96 ASP A O 1
ATOM 738 N N . PRO A 1 97 ? -10.121 11.332 13.075 1.00 75.75 97 PRO A N 1
ATOM 739 C CA . PRO A 1 97 ? -9.936 9.904 12.897 1.00 75.75 97 PRO A CA 1
ATOM 740 C C . PRO A 1 97 ? -8.455 9.586 12.699 1.00 75.75 97 PRO A C 1
ATOM 742 O O . PRO A 1 97 ? -7.805 10.127 11.797 1.00 75.75 97 PRO A O 1
ATOM 745 N N . GLU A 1 98 ? -7.930 8.670 13.513 1.00 82.62 98 GLU A N 1
ATOM 746 C CA . GLU A 1 98 ? -6.568 8.186 13.339 1.00 82.62 98 GLU A CA 1
ATOM 747 C C . GLU A 1 98 ? -6.465 7.453 11.996 1.00 82.62 98 GLU A C 1
ATOM 749 O O . GLU A 1 98 ? -7.301 6.614 11.636 1.00 82.62 98 GLU A O 1
ATOM 754 N N . PHE A 1 99 ? -5.441 7.804 11.221 1.00 89.81 99 PHE A N 1
ATOM 755 C CA . PHE A 1 99 ? -5.212 7.233 9.905 1.00 89.81 99 PHE A CA 1
ATOM 756 C C . PHE A 1 99 ? -3.859 6.539 9.850 1.00 89.81 99 PHE A C 1
ATOM 758 O O . PHE A 1 99 ? -2.867 6.985 10.426 1.00 89.81 99 PHE A O 1
ATOM 765 N N . LEU A 1 100 ? -3.809 5.457 9.085 1.00 93.06 100 LEU A N 1
ATOM 766 C CA . LEU A 1 100 ? -2.577 4.756 8.767 1.00 93.06 100 LEU A CA 1
ATOM 767 C C . LEU A 1 100 ? -2.190 5.076 7.328 1.00 93.06 100 LEU A C 1
ATOM 769 O O . LEU A 1 100 ? -2.973 4.832 6.413 1.00 93.06 100 LEU A O 1
ATOM 773 N N . ILE A 1 101 ? -0.967 5.556 7.112 1.00 94.00 101 ILE A N 1
ATOM 774 C CA . ILE A 1 101 ? -0.387 5.629 5.768 1.00 94.00 101 ILE A CA 1
ATOM 775 C C . ILE A 1 101 ? 0.502 4.409 5.559 1.00 94.00 101 ILE A C 1
ATOM 777 O O . ILE A 1 101 ? 1.499 4.227 6.258 1.00 94.00 101 ILE A O 1
ATOM 781 N N . ILE A 1 102 ? 0.159 3.599 4.561 1.00 94.25 102 ILE A N 1
ATOM 782 C CA . ILE A 1 102 ? 1.032 2.560 4.021 1.00 94.25 102 ILE A CA 1
ATOM 783 C C . ILE A 1 102 ? 1.518 3.019 2.656 1.00 94.25 102 ILE A C 1
ATOM 785 O O . ILE A 1 102 ? 0.727 3.336 1.777 1.00 94.25 102 ILE A O 1
ATOM 789 N N . TRP A 1 103 ? 2.824 3.032 2.451 1.00 94.06 103 TRP A N 1
ATOM 790 C CA . TRP A 1 103 ? 3.397 3.319 1.146 1.00 94.06 103 TRP A CA 1
ATOM 791 C C . TRP A 1 103 ? 3.409 2.052 0.307 1.00 94.06 103 TRP A C 1
ATOM 793 O O . TRP A 1 103 ? 3.906 1.016 0.751 1.00 94.06 103 TRP A O 1
ATOM 803 N N . VAL A 1 104 ? 2.886 2.140 -0.912 1.00 93.69 104 VAL A N 1
ATOM 804 C CA . VAL A 1 104 ? 3.019 1.099 -1.929 1.00 93.69 104 VAL A CA 1
ATOM 805 C C . VAL A 1 104 ? 4.135 1.524 -2.864 1.00 93.69 104 VAL A C 1
ATOM 807 O O . VAL A 1 104 ? 4.055 2.566 -3.515 1.00 9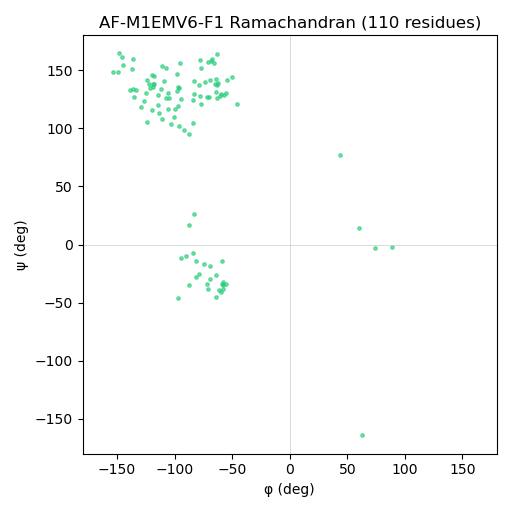3.69 104 VAL A O 1
ATOM 810 N N . LEU A 1 105 ? 5.199 0.735 -2.894 1.00 93.31 105 LEU A N 1
ATOM 811 C CA . LEU A 1 105 ? 6.338 0.946 -3.766 1.00 93.31 105 LEU A CA 1
ATOM 812 C C . LEU A 1 105 ? 6.163 0.062 -4.990 1.00 93.31 105 LEU A C 1
ATOM 814 O O . LEU A 1 105 ? 5.852 -1.119 -4.854 1.00 93.31 105 LEU A O 1
ATOM 818 N N . PHE A 1 106 ? 6.420 0.629 -6.159 1.00 92.19 106 PHE A N 1
ATOM 819 C CA . PHE A 1 106 ? 6.595 -0.107 -7.397 1.00 92.19 106 PHE A CA 1
ATOM 820 C C . PHE A 1 106 ? 8.002 0.142 -7.936 1.00 92.19 106 PHE A C 1
ATOM 822 O O . PHE A 1 106 ? 8.453 1.288 -7.977 1.00 92.19 106 PHE A O 1
ATOM 829 N N . HIS A 1 107 ? 8.678 -0.910 -8.389 1.00 90.31 107 HIS A N 1
ATOM 830 C CA . HIS A 1 107 ? 9.908 -0.805 -9.172 1.00 90.31 107 HIS A CA 1
ATOM 831 C C . HIS A 1 107 ? 9.755 -1.513 -10.512 1.00 90.31 107 HIS A C 1
ATOM 833 O O . HIS A 1 107 ? 9.200 -2.612 -10.605 1.00 90.31 107 HIS A O 1
ATOM 839 N N . SER A 1 108 ? 10.264 -0.869 -11.561 1.00 86.69 108 SER A N 1
ATOM 840 C CA . SER A 1 108 ? 10.289 -1.464 -12.889 1.00 86.69 108 SER A CA 1
ATOM 841 C C . SER A 1 108 ? 11.199 -2.695 -12.882 1.00 86.69 108 SER A C 1
ATOM 843 O O . SER A 1 108 ? 12.326 -2.619 -12.378 1.00 86.69 108 SER A O 1
ATOM 845 N N . PRO A 1 109 ? 10.797 -3.799 -13.541 1.00 80.62 109 PRO A N 1
ATOM 846 C CA . PRO A 1 109 ? 11.716 -4.882 -13.852 1.00 80.62 109 PRO A CA 1
ATOM 847 C C . PRO A 1 109 ? 12.985 -4.339 -14.519 1.00 80.62 109 PRO A C 1
ATOM 849 O O . PRO A 1 109 ? 12.937 -3.393 -15.314 1.00 80.62 109 PRO A O 1
ATOM 852 N N . LYS A 1 110 ? 14.128 -4.958 -14.220 1.00 73.56 110 LYS A N 1
ATOM 853 C CA . LYS A 1 110 ? 15.364 -4.687 -14.956 1.00 73.56 110 LYS A CA 1
ATOM 854 C C . LYS A 1 110 ? 15.233 -5.248 -16.369 1.00 73.56 110 LYS A C 1
ATOM 856 O O . LYS A 1 110 ? 14.672 -6.328 -16.561 1.00 73.56 110 LYS A O 1
ATOM 861 N N . LYS A 1 111 ? 15.765 -4.517 -17.348 1.00 67.56 111 LYS A N 1
ATOM 862 C CA . LYS A 1 111 ? 15.909 -5.021 -18.715 1.00 67.56 111 LYS A CA 1
ATOM 863 C C . LYS A 1 111 ? 16.803 -6.269 -18.659 1.00 67.56 111 LYS A C 1
ATOM 865 O O . LYS A 1 111 ? 17.830 -6.231 -17.981 1.00 67.56 111 LYS A O 1
ATOM 870 N N . ARG A 1 112 ? 16.354 -7.371 -19.267 1.00 58.91 112 ARG A N 1
ATOM 871 C CA . ARG A 1 112 ? 17.184 -8.571 -19.449 1.00 58.91 112 ARG A CA 1
ATOM 872 C C . ARG A 1 112 ? 18.283 -8.303 -20.463 1.00 58.91 112 ARG A C 1
ATOM 874 O O . ARG A 1 112 ? 18.014 -7.514 -21.398 1.00 58.91 112 ARG A O 1
#

Secondary structure (DSSP, 8-state):
---EEEE-SBTTB-------TT-EEEEEEEEEE-SSS-EEEEEE----TTGGGGEEEESS---HHHHTS-HHHHHHHH---SEEEEEEPPP-TTSPPPEEEEEEEEEPPPP-

Solvent-accessible surface area (backbone atoms only — not comparable to full-atom values): 6886 Å² total; per-residue (Å²): 129,91,44,72,48,73,50,42,96,42,86,90,41,88,83,82,73,91,69,55,79,64,31,67,52,73,49,68,40,36,37,34,37,77,26,82,47,69,44,82,46,75,51,71,77,83,61,57,96,73,58,43,80,30,44,30,36,25,75,66,83,84,49,77,74,55,74,76,47,59,61,70,61,49,44,73,72,55,67,52,41,57,60,48,77,49,76,42,61,49,27,58,94,93,53,84,66,64,65,47,59,38,31,45,34,40,39,46,69,69,82,130

Mean predicted aligned error: 5.61 Å